Protein AF-A0A2V9V447-F1 (afdb_monomer_lite)

Foldseek 3Di:
DDDDDDDDDDDPDPVVVVVVVVVVVVVVVPPPPQFDKDKDKDKDFAPDADQAKKKKKWFAWPPRDTAFIDMDGQDPRMDIDITIHFLFDDDPDPPDDGGSHTDGQKMWIWIDDPPDIDIDIDGDPPDD

Sequence (128 aa):
MSFLVEVDMRPESAKTLLHVVCLAFVICISAGAQCPVQAVLIKGRVENATVDSKVRVQLLYPKGKRGESGEVTVEDGAFQIPIEFVTEKSSQFTNLPRRCSRRPKTVVITLMQGDQESRVRAILALYV

Radius of gyration: 23.86 Å; chains: 1; bounding box: 51×31×69 Å

pLDDT: mean 71.03, std 16.67, range [27.38, 91.44]

Secondary structure (DSSP, 8-state):
-----------S-HHHHHHHHHHHHHHHHT----PPEEEEEEEEE-TT--TT-EEEEEEEEGGGEEEEEEEEE-BTTEEEEEEEEE-----S-TTS---------EEEEEEEETTEEEEEEEE-----

Structure (mmCIF, N/CA/C/O backbone):
data_AF-A0A2V9V447-F1
#
_entry.id   AF-A0A2V9V447-F1
#
loop_
_atom_site.group_PDB
_atom_site.id
_atom_site.type_symbol
_atom_site.label_atom_id
_atom_site.label_alt_id
_atom_site.label_comp_id
_atom_site.label_asym_id
_atom_site.label_entity_id
_atom_site.label_seq_id
_atom_site.pdbx_PDB_ins_code
_atom_site.Cartn_x
_atom_site.Cartn_y
_atom_site.Cartn_z
_atom_site.occupancy
_atom_site.B_iso_or_equiv
_atom_site.auth_seq_id
_atom_site.auth_comp_id
_atom_site.auth_asym_id
_atom_site.auth_atom_id
_atom_site.pdbx_PDB_model_num
ATOM 1 N N . MET A 1 1 ? 4.369 13.074 -23.058 1.00 31.36 1 MET A N 1
ATOM 2 C CA . MET A 1 1 ? 4.708 14.139 -24.023 1.00 31.36 1 MET A CA 1
ATOM 3 C C . MET A 1 1 ? 5.874 13.638 -24.850 1.00 31.36 1 MET A C 1
ATOM 5 O O . MET A 1 1 ? 6.964 13.507 -24.313 1.00 31.36 1 MET A O 1
ATOM 9 N N . SER A 1 2 ? 5.621 13.250 -26.097 1.00 27.38 2 SER A N 1
ATOM 10 C CA . SER A 1 2 ? 6.657 12.773 -27.016 1.00 27.38 2 SER A CA 1
ATOM 11 C C . SER A 1 2 ? 7.090 13.955 -27.874 1.00 27.38 2 SER A C 1
ATOM 13 O O . SER A 1 2 ? 6.257 14.525 -28.574 1.00 27.38 2 SER A O 1
ATOM 15 N N . PHE A 1 3 ? 8.357 14.351 -27.791 1.00 28.59 3 PHE A N 1
ATOM 16 C CA . PHE A 1 3 ? 8.921 15.360 -28.682 1.00 28.59 3 PHE A CA 1
ATOM 17 C C . PHE A 1 3 ? 9.417 14.653 -29.944 1.00 28.59 3 PHE A C 1
ATOM 19 O O . PHE A 1 3 ? 10.312 13.812 -29.876 1.00 28.59 3 PHE A O 1
ATOM 26 N N . LEU A 1 4 ? 8.803 14.964 -31.085 1.00 36.88 4 LEU A N 1
ATOM 27 C CA . LEU A 1 4 ? 9.329 14.618 -32.402 1.00 36.88 4 LEU A CA 1
ATOM 28 C C . LEU A 1 4 ? 10.407 15.655 -32.724 1.00 36.88 4 LEU A C 1
ATOM 30 O O . LEU A 1 4 ? 10.096 16.814 -32.982 1.00 36.88 4 LEU A O 1
ATOM 34 N N . VAL A 1 5 ? 11.673 15.256 -32.617 1.00 40.47 5 VAL A N 1
ATOM 35 C CA . VAL A 1 5 ? 12.797 16.082 -33.060 1.00 40.47 5 VAL A CA 1
ATOM 36 C C . VAL A 1 5 ? 13.081 15.691 -34.505 1.00 40.47 5 VAL A C 1
ATOM 38 O O . VAL A 1 5 ? 13.673 14.646 -34.766 1.00 40.47 5 VAL A O 1
ATOM 41 N N . GLU A 1 6 ? 12.603 16.501 -35.443 1.00 39.97 6 GLU A N 1
ATOM 42 C CA . GLU A 1 6 ? 12.971 16.382 -36.851 1.00 39.97 6 GLU A CA 1
ATOM 43 C C . GLU A 1 6 ? 14.355 17.019 -37.017 1.00 39.97 6 GLU A C 1
ATOM 45 O O . GLU A 1 6 ? 14.520 18.227 -36.847 1.00 39.97 6 GLU A O 1
ATOM 50 N N . VAL A 1 7 ? 15.378 16.190 -37.236 1.00 48.59 7 VAL A N 1
ATOM 51 C CA . VAL A 1 7 ? 16.756 16.658 -37.414 1.00 48.59 7 VAL A CA 1
ATOM 52 C C . VAL A 1 7 ? 17.103 16.569 -38.896 1.00 48.59 7 VAL A C 1
ATOM 54 O O . VAL A 1 7 ? 17.488 15.507 -39.380 1.00 48.59 7 VAL A O 1
ATOM 57 N N . ASP A 1 8 ? 16.959 17.680 -39.618 1.00 47.78 8 ASP A N 1
ATOM 58 C CA . ASP A 1 8 ? 17.463 17.799 -40.987 1.00 47.78 8 ASP A CA 1
ATOM 59 C C . ASP A 1 8 ? 18.981 18.033 -40.938 1.00 47.78 8 ASP A C 1
ATOM 61 O O . ASP A 1 8 ? 19.459 19.027 -40.387 1.00 47.78 8 ASP A O 1
ATOM 65 N N . MET A 1 9 ? 19.762 17.076 -41.446 1.00 49.22 9 MET A N 1
ATOM 66 C CA . MET A 1 9 ? 21.223 17.165 -41.485 1.00 49.22 9 MET A CA 1
ATOM 67 C C . MET A 1 9 ? 21.727 17.063 -42.916 1.00 49.22 9 MET A C 1
ATOM 69 O O . MET A 1 9 ? 21.682 15.997 -43.529 1.00 49.22 9 MET A O 1
ATOM 73 N N . ARG A 1 10 ? 22.317 18.154 -43.407 1.00 51.66 10 ARG A N 1
ATOM 74 C CA . ARG A 1 10 ? 23.112 18.188 -44.636 1.00 51.66 10 ARG A CA 1
ATOM 75 C C . ARG A 1 10 ? 24.605 18.089 -44.272 1.00 51.66 10 ARG A C 1
ATOM 77 O O . ARG A 1 10 ? 25.157 19.061 -43.760 1.00 51.66 10 ARG A O 1
ATOM 84 N N . PRO A 1 11 ? 25.277 16.938 -44.468 1.00 50.38 11 PRO A N 1
ATOM 85 C CA . PRO A 1 11 ? 26.668 16.769 -44.061 1.00 50.38 11 PRO A CA 1
ATOM 86 C C . PRO A 1 11 ? 27.633 17.257 -45.153 1.00 50.38 11 PRO A C 1
ATOM 88 O O . PRO A 1 11 ? 27.658 16.711 -46.251 1.00 50.38 11 PRO A O 1
ATOM 91 N N . GLU A 1 12 ? 28.481 18.241 -44.844 1.00 56.19 12 GLU A N 1
ATOM 92 C CA . GLU A 1 12 ? 29.553 18.703 -45.750 1.00 56.19 12 GLU A CA 1
ATOM 93 C C . GLU A 1 12 ? 30.848 17.873 -45.651 1.00 56.19 12 GLU A C 1
ATOM 95 O O . GLU A 1 12 ? 31.764 18.057 -46.449 1.00 56.19 12 GLU A O 1
ATOM 100 N N . SER A 1 13 ? 30.984 16.946 -44.691 1.00 55.56 13 SER A N 1
ATOM 101 C CA . SER A 1 13 ? 32.204 16.133 -44.530 1.00 55.56 13 SER A CA 1
ATOM 102 C C . SER A 1 13 ? 31.989 14.859 -43.704 1.00 55.56 13 SER A C 1
ATOM 104 O O . SER A 1 13 ? 31.327 14.876 -42.666 1.00 55.56 13 SER A O 1
ATOM 106 N N . ALA A 1 14 ? 32.640 13.758 -44.104 1.00 58.69 14 ALA A N 1
ATOM 107 C CA . ALA A 1 14 ? 32.538 12.443 -43.450 1.00 58.69 14 ALA A CA 1
ATOM 108 C C . ALA A 1 14 ? 32.957 12.436 -41.962 1.00 58.69 14 ALA A C 1
ATOM 110 O O . ALA A 1 14 ? 32.435 11.657 -41.167 1.00 58.69 14 ALA A O 1
ATOM 111 N N . LYS A 1 15 ? 33.871 13.334 -41.562 1.00 57.94 15 LYS A N 1
ATOM 112 C CA . LYS A 1 15 ? 34.335 13.480 -40.168 1.00 57.94 15 LYS A CA 1
ATOM 113 C C . LYS A 1 15 ? 33.247 14.059 -39.256 1.00 57.94 15 LYS A C 1
ATOM 115 O O . LYS A 1 15 ? 33.089 13.611 -38.124 1.00 57.94 15 LYS A O 1
ATOM 120 N N . THR A 1 16 ? 32.474 15.013 -39.770 1.00 56.16 16 THR A N 1
ATOM 121 C CA . THR A 1 16 ? 31.350 15.647 -39.069 1.00 56.16 16 THR A CA 1
ATOM 122 C C . THR A 1 16 ? 30.197 14.660 -38.905 1.00 56.16 16 THR A C 1
ATOM 124 O O . THR A 1 16 ? 29.591 14.587 -37.842 1.00 56.16 16 THR A O 1
ATOM 127 N N . LEU A 1 17 ? 29.967 13.822 -39.921 1.00 59.91 17 LEU A N 1
ATOM 128 C CA . LEU A 1 17 ? 28.953 12.770 -39.893 1.00 59.91 17 LEU A CA 1
ATOM 129 C C . LEU A 1 17 ? 29.242 11.716 -38.810 1.00 59.91 17 LEU A C 1
ATOM 131 O O . LEU A 1 17 ? 28.350 11.370 -38.041 1.00 59.91 17 LEU A O 1
ATOM 135 N N . LEU A 1 18 ? 30.497 11.268 -38.680 1.00 62.06 18 LEU A N 1
ATOM 136 C CA . LEU A 1 18 ? 30.892 10.299 -37.649 1.00 62.06 18 LEU A CA 1
ATOM 137 C C . LEU A 1 18 ? 30.680 10.840 -36.225 1.00 62.06 18 LEU A C 1
ATOM 139 O O . LEU A 1 18 ? 30.201 10.120 -35.350 1.00 62.06 18 LEU A O 1
ATOM 143 N N . HIS A 1 19 ? 31.005 12.114 -35.996 1.00 61.66 19 HIS A N 1
ATOM 144 C CA . HIS A 1 19 ? 30.857 12.752 -34.688 1.00 61.66 19 HIS A CA 1
ATOM 145 C C . HIS A 1 19 ? 29.388 12.885 -34.272 1.00 61.66 19 HIS A C 1
ATOM 147 O O . HIS A 1 19 ? 29.047 12.644 -33.113 1.00 61.66 19 HIS A O 1
ATOM 153 N N . VAL A 1 20 ? 28.515 13.223 -35.224 1.00 65.50 20 VAL A N 1
ATOM 154 C CA . VAL A 1 20 ? 27.077 13.357 -34.972 1.00 65.50 20 VAL A CA 1
ATOM 155 C C . VAL A 1 20 ? 26.421 11.997 -34.747 1.00 65.50 20 VAL A C 1
ATOM 157 O O . VAL A 1 20 ? 25.615 11.862 -33.830 1.00 65.50 20 VAL A O 1
ATOM 160 N N . VAL A 1 21 ? 26.822 10.968 -35.500 1.00 65.50 21 VAL A N 1
ATOM 161 C CA . VAL A 1 21 ? 26.361 9.591 -35.269 1.00 65.50 21 VAL A CA 1
ATOM 162 C C . VAL A 1 21 ? 26.779 9.108 -33.880 1.00 65.50 21 VAL A C 1
ATOM 164 O O . VAL A 1 21 ? 25.948 8.561 -33.160 1.00 65.50 21 VAL A O 1
ATOM 167 N N . CYS A 1 22 ? 28.019 9.371 -33.454 1.00 62.31 22 CYS A N 1
ATOM 168 C CA . CYS A 1 22 ? 28.478 9.035 -32.103 1.00 62.31 22 CYS A CA 1
ATOM 169 C C . CYS A 1 22 ? 27.676 9.763 -31.014 1.00 62.31 22 CYS A C 1
ATOM 171 O O . CYS A 1 22 ? 27.254 9.132 -30.046 1.00 62.31 22 CYS A O 1
ATOM 173 N N . LEU A 1 23 ? 27.423 11.068 -31.171 1.00 60.16 23 LEU A N 1
ATOM 174 C CA . LEU A 1 23 ? 26.625 11.837 -30.210 1.00 60.16 23 LEU A CA 1
ATOM 175 C C . LEU A 1 23 ? 25.175 11.340 -30.136 1.00 60.16 23 LEU A C 1
ATOM 177 O O . LEU A 1 23 ? 24.647 11.166 -29.040 1.00 60.16 23 LEU A O 1
ATOM 181 N N . ALA A 1 24 ? 24.553 11.052 -31.281 1.00 61.66 24 ALA A N 1
ATOM 182 C CA . ALA A 1 24 ? 23.209 10.486 -31.340 1.00 61.66 24 ALA A CA 1
ATOM 183 C C . ALA A 1 24 ? 23.146 9.111 -30.653 1.00 61.66 24 ALA A C 1
ATOM 185 O O . ALA A 1 24 ? 22.223 8.841 -29.886 1.00 61.66 24 ALA A O 1
ATOM 186 N N . PHE A 1 25 ? 24.165 8.268 -30.848 1.00 58.19 25 PHE A N 1
ATOM 187 C CA . PHE A 1 25 ? 24.239 6.951 -30.218 1.00 58.19 25 PHE A CA 1
ATOM 188 C C . PHE A 1 25 ? 24.358 7.048 -28.689 1.00 58.19 25 PHE A C 1
ATOM 190 O O . PHE A 1 25 ? 23.670 6.328 -27.969 1.00 58.19 25 PHE A O 1
ATOM 197 N N . VAL A 1 26 ? 25.167 7.983 -28.178 1.00 60.47 26 VAL A N 1
ATOM 198 C CA . VAL A 1 26 ? 25.317 8.225 -26.731 1.00 60.47 26 VAL A CA 1
ATOM 199 C C . VAL A 1 26 ? 24.013 8.735 -26.103 1.00 60.47 26 VAL A C 1
ATOM 201 O O . VAL A 1 26 ? 23.666 8.323 -24.995 1.00 60.47 26 VAL A O 1
ATOM 204 N N . ILE A 1 27 ? 23.254 9.576 -26.814 1.00 56.50 27 ILE A N 1
ATOM 205 C CA . ILE A 1 27 ? 21.964 10.101 -26.339 1.00 56.50 27 ILE A CA 1
ATOM 206 C C . ILE A 1 27 ? 20.873 9.014 -26.354 1.00 56.50 27 ILE A C 1
ATOM 208 O O . ILE A 1 27 ? 20.062 8.954 -25.435 1.00 56.50 27 ILE A O 1
ATOM 212 N N . CYS A 1 28 ? 20.864 8.100 -27.328 1.00 54.22 28 CYS A N 1
ATOM 213 C CA . CYS A 1 28 ? 19.884 7.008 -27.362 1.00 54.22 28 CYS A CA 1
ATOM 214 C C . CYS A 1 28 ? 20.085 5.966 -26.246 1.00 54.22 28 CYS A C 1
ATOM 216 O O . CYS A 1 28 ? 19.113 5.370 -25.784 1.00 54.22 28 CYS A O 1
ATOM 218 N N . ILE A 1 29 ? 21.319 5.751 -25.777 1.00 53.44 29 ILE A N 1
ATOM 219 C CA . ILE A 1 29 ? 21.624 4.756 -24.729 1.00 53.44 29 ILE A CA 1
ATOM 220 C C . ILE A 1 29 ? 21.195 5.240 -23.328 1.00 53.44 29 ILE A C 1
ATOM 222 O O . ILE A 1 29 ? 20.970 4.424 -22.431 1.00 53.44 29 ILE A O 1
ATOM 226 N N . SER A 1 30 ? 21.035 6.552 -23.125 1.00 49.62 30 SER A N 1
ATOM 227 C CA . SER A 1 30 ? 20.635 7.134 -21.835 1.00 49.62 30 SER A CA 1
ATOM 228 C C . SER A 1 30 ? 19.121 7.168 -21.599 1.00 49.62 30 SER A C 1
ATOM 230 O O . SER A 1 30 ? 18.688 7.567 -20.515 1.00 49.62 30 SER A O 1
ATOM 232 N N . ALA A 1 31 ? 18.313 6.651 -22.534 1.00 52.06 31 ALA A N 1
ATOM 233 C CA . ALA A 1 31 ? 16.919 6.282 -22.289 1.00 52.06 31 ALA A CA 1
ATOM 234 C C . ALA A 1 31 ? 16.862 5.041 -21.375 1.00 52.06 31 ALA A C 1
ATOM 236 O O . ALA A 1 31 ? 16.488 3.937 -21.774 1.00 52.06 31 ALA A O 1
ATOM 237 N N . GLY A 1 32 ? 17.314 5.208 -20.130 1.00 52.47 32 GLY A N 1
ATOM 238 C CA . GLY A 1 32 ? 17.236 4.190 -19.098 1.00 52.47 32 GLY A CA 1
ATOM 239 C C . GLY A 1 32 ? 15.794 3.716 -18.972 1.00 52.47 32 GLY A C 1
ATOM 240 O O . GLY A 1 32 ? 14.876 4.529 -18.935 1.00 52.47 32 GLY A O 1
ATOM 241 N N . ALA A 1 33 ? 15.597 2.399 -18.928 1.00 55.59 33 ALA A N 1
ATOM 242 C CA . ALA A 1 33 ? 14.299 1.787 -18.681 1.00 55.59 33 ALA A CA 1
ATOM 243 C C . ALA A 1 33 ? 13.728 2.313 -17.351 1.00 55.59 33 ALA A C 1
ATOM 245 O O . ALA A 1 33 ? 14.072 1.805 -16.284 1.00 55.59 33 ALA A O 1
ATOM 246 N N . GLN A 1 34 ? 12.906 3.361 -17.416 1.00 59.41 34 GLN A N 1
ATOM 247 C CA . GLN A 1 34 ? 12.183 3.892 -16.270 1.00 59.41 34 GLN A CA 1
ATOM 248 C C . GLN A 1 34 ? 11.089 2.882 -15.937 1.00 59.41 34 GLN A C 1
ATOM 250 O O . GLN A 1 34 ? 10.155 2.666 -16.709 1.00 59.41 34 GLN A O 1
ATOM 255 N N . CYS A 1 35 ? 11.263 2.177 -14.824 1.00 68.88 35 CYS A N 1
ATOM 256 C CA . CYS A 1 35 ? 10.287 1.203 -14.369 1.00 68.88 35 CYS A CA 1
ATOM 257 C C . CYS A 1 35 ? 8.977 1.920 -14.002 1.00 68.88 35 CYS A C 1
ATOM 259 O O . CYS A 1 35 ? 9.028 2.946 -13.321 1.00 68.88 35 CYS A O 1
ATOM 261 N N . PRO A 1 36 ? 7.805 1.397 -14.409 1.00 68.38 36 PRO A N 1
ATOM 262 C CA . PRO A 1 36 ? 6.540 2.040 -14.091 1.00 68.38 36 PRO A CA 1
ATOM 263 C C . PRO A 1 36 ? 6.321 2.055 -12.574 1.00 68.38 36 PRO A C 1
ATOM 265 O O . PRO A 1 36 ? 6.588 1.063 -11.881 1.00 68.38 36 PRO A O 1
ATOM 268 N N . VAL A 1 37 ? 5.818 3.178 -12.069 1.00 73.56 37 VAL A N 1
ATOM 269 C CA . VAL A 1 37 ? 5.291 3.283 -10.705 1.00 73.56 37 VAL A CA 1
ATOM 270 C C . VAL A 1 37 ? 3.914 2.626 -10.694 1.00 73.56 37 VAL A C 1
ATOM 272 O O . VAL A 1 37 ? 3.094 2.879 -11.575 1.00 73.56 37 VAL A O 1
ATOM 275 N N . GLN A 1 38 ? 3.675 1.738 -9.733 1.00 78.94 38 GLN A N 1
ATOM 276 C CA . GLN A 1 38 ? 2.377 1.096 -9.531 1.00 78.94 38 GLN A CA 1
ATOM 277 C C . GLN A 1 38 ? 1.812 1.508 -8.177 1.00 78.94 38 GLN A C 1
ATOM 279 O O . GLN A 1 38 ? 2.567 1.768 -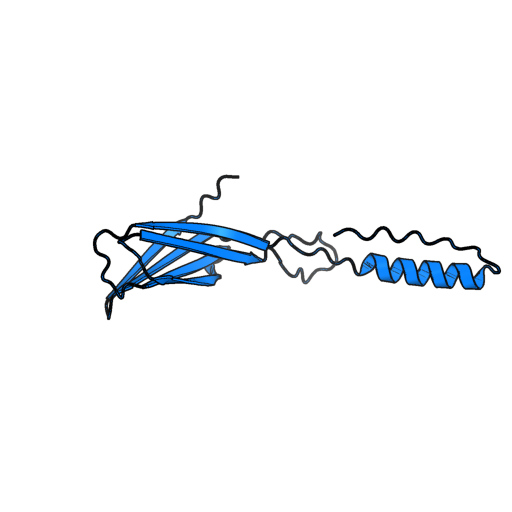7.247 1.00 78.94 38 GLN A O 1
ATOM 284 N N . ALA A 1 39 ? 0.488 1.537 -8.054 1.00 82.88 39 ALA A N 1
ATOM 285 C CA . ALA A 1 39 ? -0.189 1.829 -6.799 1.00 82.88 39 ALA A CA 1
ATOM 286 C C . ALA A 1 39 ? -1.038 0.632 -6.364 1.00 82.88 39 ALA A C 1
ATOM 288 O O . ALA A 1 39 ? -1.736 0.029 -7.180 1.00 82.88 39 ALA A O 1
ATOM 289 N N . VAL A 1 40 ? -0.994 0.294 -5.076 1.00 84.25 40 VAL A N 1
ATOM 290 C CA . VAL A 1 40 ? -1.955 -0.626 -4.458 1.00 84.25 40 VAL A CA 1
ATOM 291 C C . VAL A 1 40 ? -2.969 0.196 -3.684 1.00 84.25 40 VAL A C 1
ATOM 293 O O . VAL A 1 40 ? -2.602 0.917 -2.759 1.00 84.25 40 VAL A O 1
ATOM 296 N N . LEU A 1 41 ? -4.245 0.055 -4.032 1.00 86.81 41 LEU A N 1
ATOM 297 C CA . LEU A 1 41 ? -5.329 0.671 -3.284 1.00 86.81 41 LEU A CA 1
ATOM 298 C C . LEU A 1 41 ? -5.782 -0.255 -2.160 1.00 86.81 41 LEU A C 1
ATOM 300 O O . LEU A 1 41 ? -6.277 -1.352 -2.415 1.00 86.81 41 LEU A O 1
ATOM 304 N N . ILE A 1 42 ? -5.618 0.191 -0.919 1.00 86.88 42 ILE A N 1
ATOM 305 C CA . ILE A 1 42 ? -5.943 -0.598 0.266 1.00 86.88 42 ILE A CA 1
ATOM 306 C C . ILE A 1 42 ? -7.162 0.039 0.911 1.00 86.88 42 ILE A C 1
ATOM 308 O O . ILE A 1 42 ? -7.1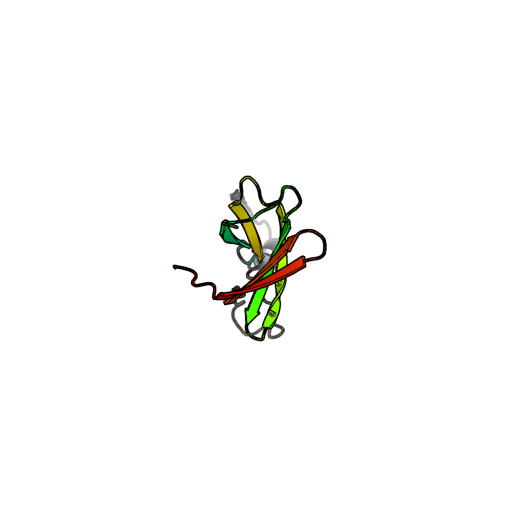36 1.216 1.268 1.00 86.88 42 ILE A O 1
ATOM 312 N N . LYS A 1 43 ? -8.237 -0.742 1.007 1.00 88.06 43 LYS A N 1
ATOM 313 C CA . LYS A 1 43 ? -9.514 -0.333 1.588 1.00 88.06 43 LYS A CA 1
ATOM 314 C C . LYS A 1 43 ? -9.853 -1.255 2.744 1.00 88.06 43 LYS A C 1
ATOM 316 O O . LYS A 1 43 ? -9.652 -2.465 2.642 1.00 88.06 43 LYS A O 1
ATOM 321 N N . GLY A 1 44 ? -10.395 -0.693 3.810 1.00 86.31 44 GLY A N 1
ATOM 322 C CA . GLY A 1 44 ? -10.870 -1.466 4.945 1.00 86.31 44 GLY A CA 1
ATOM 323 C C . GLY A 1 44 ? -11.902 -0.700 5.751 1.00 86.31 44 GLY A C 1
ATOM 324 O O . GLY A 1 44 ? -12.043 0.517 5.624 1.00 86.31 44 GLY A O 1
ATOM 325 N N . ARG A 1 45 ? -12.632 -1.444 6.578 1.00 87.50 45 ARG A N 1
ATOM 326 C CA . ARG A 1 45 ? -13.586 -0.910 7.543 1.00 87.50 45 ARG A CA 1
ATOM 327 C C . ARG A 1 45 ? -13.177 -1.358 8.938 1.00 87.50 45 ARG A C 1
ATOM 329 O O . ARG A 1 45 ? -12.722 -2.485 9.114 1.00 87.50 45 ARG A O 1
ATOM 336 N N . VAL A 1 46 ? -13.336 -0.471 9.905 1.00 85.12 46 VAL A N 1
ATOM 337 C CA . VAL A 1 46 ? -13.055 -0.692 11.317 1.00 85.12 46 VAL A CA 1
ATOM 338 C C . VAL A 1 46 ? -14.366 -0.458 12.062 1.00 85.12 46 VAL A C 1
ATOM 340 O O . VAL A 1 46 ? -14.863 0.662 12.107 1.00 85.12 46 VAL A O 1
ATOM 343 N N . GLU A 1 47 ? -14.949 -1.524 12.614 1.00 79.50 47 GLU A N 1
ATOM 344 C CA . GLU A 1 47 ? -16.274 -1.476 13.256 1.00 79.50 47 GLU A CA 1
ATOM 345 C C . GLU A 1 47 ? -16.314 -0.614 14.527 1.00 79.50 47 GLU A C 1
ATOM 347 O O . GLU A 1 47 ? -17.389 -0.180 14.924 1.00 79.50 47 GLU A O 1
ATOM 352 N N . ASN A 1 48 ? -15.162 -0.328 15.144 1.00 76.06 48 ASN A N 1
ATOM 353 C CA . ASN A 1 48 ? -15.073 0.440 16.388 1.00 76.06 48 ASN A CA 1
ATOM 354 C C . ASN A 1 48 ? -13.969 1.514 16.337 1.00 76.06 48 ASN A C 1
ATOM 356 O O . ASN A 1 48 ? -13.111 1.604 17.219 1.00 76.06 48 ASN A O 1
ATOM 360 N N . ALA A 1 49 ? -13.934 2.287 15.250 1.00 74.25 49 ALA A N 1
ATOM 361 C CA . ALA A 1 49 ? -12.971 3.372 15.096 1.00 74.25 49 ALA A CA 1
ATOM 362 C C . ALA A 1 49 ? -13.336 4.566 15.988 1.00 74.25 49 ALA A C 1
ATOM 364 O O . ALA A 1 49 ? -14.455 5.070 15.945 1.00 74.25 49 ALA A O 1
ATOM 365 N N . THR A 1 50 ? -12.373 5.047 16.769 1.00 77.38 50 THR A N 1
ATOM 366 C CA . THR A 1 50 ? -12.456 6.363 17.420 1.00 77.38 50 THR A CA 1
ATOM 367 C C . THR A 1 50 ? -11.908 7.448 16.495 1.00 77.38 50 THR A C 1
ATOM 369 O O . THR A 1 50 ? -11.146 7.149 15.578 1.00 77.38 50 THR A O 1
ATOM 372 N N . VAL A 1 51 ? -12.247 8.709 16.774 1.00 73.06 51 VAL A N 1
ATOM 373 C CA . VAL A 1 51 ? -11.860 9.892 15.974 1.00 73.06 51 VAL A CA 1
ATOM 374 C C . VAL A 1 51 ? -10.339 10.013 15.768 1.00 73.06 5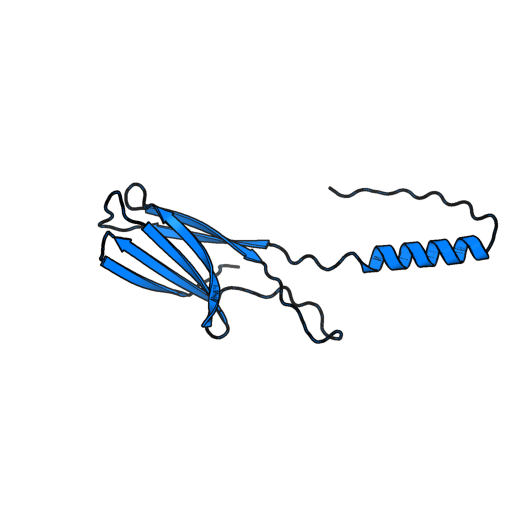1 VAL A C 1
ATOM 376 O O . VAL A 1 51 ? -9.897 10.473 14.722 1.00 73.06 51 VAL A O 1
ATOM 379 N N . ASP A 1 52 ? -9.532 9.507 16.706 1.00 78.50 52 ASP A N 1
ATOM 380 C CA . ASP A 1 52 ? -8.062 9.535 16.635 1.00 78.50 52 ASP A CA 1
ATOM 381 C C . ASP A 1 52 ? -7.437 8.226 16.122 1.00 78.50 52 ASP A C 1
ATOM 383 O O . ASP A 1 52 ? -6.231 8.002 16.260 1.00 78.50 52 ASP A O 1
ATOM 387 N N . SER A 1 53 ? -8.244 7.321 15.564 1.00 84.75 53 SER A N 1
ATOM 388 C CA . SER A 1 53 ? -7.748 6.046 15.046 1.00 84.75 53 SER A CA 1
ATOM 389 C C . SER A 1 53 ? -6.931 6.266 13.778 1.00 84.75 53 SER A C 1
ATOM 391 O O . SER A 1 53 ? -7.421 6.804 12.782 1.00 84.75 53 SER A O 1
ATOM 393 N N . LYS A 1 54 ? -5.684 5.797 13.791 1.00 89.19 54 LYS A N 1
ATOM 394 C CA . LYS A 1 54 ? -4.783 5.849 12.637 1.00 89.19 54 LYS A CA 1
ATOM 395 C C . LYS A 1 54 ? -4.509 4.452 12.129 1.00 89.19 54 LYS A C 1
ATOM 397 O O . LYS A 1 54 ? -4.256 3.530 12.897 1.00 89.19 54 LYS A O 1
ATOM 402 N N . VAL A 1 55 ? -4.532 4.290 10.820 1.00 89.75 55 VAL A N 1
ATOM 403 C CA . VAL A 1 55 ? -4.174 3.045 10.157 1.00 89.75 55 VAL A CA 1
ATOM 404 C C . VAL A 1 55 ? -2.859 3.252 9.438 1.00 89.75 55 VAL A C 1
ATOM 406 O O . VAL A 1 55 ? -2.756 4.009 8.475 1.00 89.75 55 VAL A O 1
ATOM 409 N N . ARG A 1 56 ? -1.843 2.531 9.897 1.00 90.56 56 ARG A N 1
ATOM 410 C CA . ARG A 1 56 ? -0.548 2.447 9.244 1.00 90.56 56 ARG A CA 1
ATOM 411 C C . ARG A 1 56 ? -0.501 1.200 8.386 1.00 90.56 56 ARG A C 1
ATOM 413 O O . ARG A 1 56 ? -0.725 0.086 8.851 1.00 90.56 56 ARG A O 1
ATOM 420 N N . VAL A 1 57 ? -0.161 1.382 7.125 1.00 91.00 57 VAL A N 1
ATOM 421 C CA . VAL A 1 57 ? -0.078 0.311 6.147 1.00 91.00 57 VAL A CA 1
ATOM 422 C C . VAL A 1 57 ? 1.355 0.170 5.673 1.00 91.00 57 VAL A C 1
ATOM 424 O O . VAL A 1 57 ? 2.017 1.148 5.341 1.00 91.00 57 VAL A O 1
ATOM 427 N N . GLN A 1 58 ? 1.847 -1.062 5.644 1.00 90.31 58 GLN A N 1
ATOM 428 C CA . GLN A 1 58 ? 3.217 -1.385 5.285 1.00 90.31 58 GLN A CA 1
ATOM 429 C C . GLN A 1 58 ? 3.232 -2.501 4.243 1.00 90.31 58 GLN A C 1
ATOM 431 O O . GLN A 1 58 ? 2.791 -3.624 4.499 1.00 90.31 58 GLN A O 1
ATOM 436 N N . LEU A 1 59 ? 3.807 -2.212 3.077 1.00 88.12 59 LEU A N 1
ATOM 437 C CA . LEU A 1 59 ? 4.036 -3.214 2.044 1.00 88.12 59 LEU A CA 1
ATOM 438 C C . LEU A 1 59 ? 5.206 -4.124 2.426 1.00 88.12 59 LEU A C 1
ATOM 440 O O . LEU A 1 59 ? 6.249 -3.673 2.911 1.00 88.12 59 LEU A O 1
ATOM 444 N N . LEU A 1 60 ? 5.036 -5.420 2.175 1.00 88.06 60 LEU A N 1
ATOM 445 C CA . LEU A 1 60 ? 6.057 -6.447 2.324 1.00 88.06 60 LEU A CA 1
ATOM 446 C C . LEU A 1 60 ? 6.324 -7.130 0.982 1.00 88.06 60 LEU A C 1
ATOM 448 O O . LEU A 1 60 ? 5.445 -7.701 0.325 1.00 88.06 60 LEU A O 1
ATOM 452 N N . TYR A 1 61 ? 7.595 -7.117 0.610 1.00 83.81 61 TYR A N 1
ATOM 453 C CA . TYR A 1 61 ? 8.116 -7.764 -0.582 1.00 83.81 61 TYR A CA 1
ATOM 454 C C . TYR A 1 61 ? 8.523 -9.215 -0.308 1.00 83.81 61 TYR A C 1
ATOM 456 O O . TYR A 1 61 ? 8.690 -9.615 0.851 1.00 83.81 61 TYR A O 1
ATOM 464 N N . PRO A 1 62 ? 8.731 -10.024 -1.367 1.00 79.31 62 PRO A N 1
ATOM 465 C CA . PRO A 1 62 ? 9.289 -11.362 -1.227 1.00 79.31 62 PRO A CA 1
ATOM 466 C C . PRO A 1 62 ? 10.527 -11.371 -0.323 1.00 79.31 62 PRO A C 1
ATOM 468 O O . PRO A 1 62 ? 11.354 -10.460 -0.387 1.00 79.31 62 PRO A O 1
ATOM 471 N N . LYS A 1 63 ? 10.664 -12.429 0.486 1.00 79.12 63 LYS A N 1
ATOM 472 C CA . LYS A 1 63 ? 11.686 -12.558 1.544 1.00 79.12 63 LYS A CA 1
ATOM 473 C C . LYS A 1 63 ? 11.471 -11.634 2.754 1.00 79.12 63 LYS A C 1
ATOM 475 O O . LYS A 1 63 ? 12.421 -11.355 3.475 1.00 79.12 63 LYS A O 1
ATOM 480 N N . GLY A 1 64 ? 10.245 -11.149 2.970 1.00 73.62 64 GLY A N 1
ATOM 481 C CA . GLY A 1 64 ? 9.889 -10.351 4.150 1.00 73.62 64 GLY A CA 1
ATOM 482 C C . GLY A 1 64 ? 10.530 -8.962 4.179 1.00 73.62 64 GLY A C 1
ATOM 483 O O . GLY A 1 64 ? 10.624 -8.350 5.240 1.00 73.62 64 GLY A O 1
ATOM 484 N N . LYS A 1 65 ? 10.992 -8.458 3.028 1.00 81.75 65 LYS A N 1
ATOM 485 C CA . LYS A 1 65 ? 11.614 -7.136 2.950 1.00 81.75 65 LYS A CA 1
ATOM 486 C C . LYS A 1 65 ? 10.551 -6.058 3.131 1.00 81.75 65 LYS A C 1
ATOM 488 O O . LYS A 1 65 ? 9.587 -6.013 2.364 1.00 81.75 65 LYS A O 1
ATOM 493 N N . ARG A 1 66 ? 10.750 -5.195 4.129 1.00 84.25 66 ARG A N 1
ATOM 494 C CA . ARG A 1 66 ? 9.900 -4.022 4.356 1.00 84.25 66 ARG A CA 1
ATOM 495 C C . ARG A 1 66 ? 10.025 -3.063 3.181 1.00 84.25 66 ARG A C 1
ATOM 497 O O . ARG A 1 66 ? 11.114 -2.855 2.651 1.00 84.25 66 ARG A O 1
ATOM 504 N N . GLY A 1 67 ? 8.872 -2.598 2.735 1.00 84.81 67 GLY A N 1
ATOM 505 C CA . GLY A 1 67 ? 8.701 -1.759 1.572 1.00 84.81 67 GLY A CA 1
ATOM 506 C C . GLY A 1 67 ? 8.263 -0.351 1.920 1.00 84.81 67 GLY A C 1
ATOM 507 O O . GLY A 1 67 ? 8.585 0.189 2.974 1.00 84.81 67 GLY A O 1
ATOM 508 N N . GLU A 1 68 ? 7.478 0.199 1.014 1.00 87.56 68 GLU A N 1
ATOM 509 C CA . GLU A 1 68 ? 6.798 1.469 1.158 1.00 87.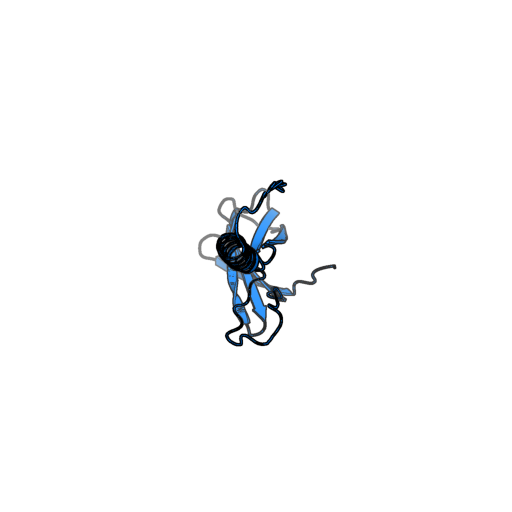56 68 GLU A CA 1
ATOM 510 C C . GLU A 1 68 ? 5.703 1.345 2.223 1.00 87.56 68 GLU A C 1
ATOM 512 O O . GLU A 1 68 ? 5.122 0.271 2.443 1.00 87.56 68 GLU A O 1
ATOM 517 N N . SER A 1 69 ? 5.456 2.448 2.916 1.00 89.12 69 SER A N 1
ATOM 518 C CA . SER A 1 69 ? 4.447 2.547 3.960 1.00 89.12 69 SER A CA 1
ATOM 519 C C . SER A 1 69 ? 3.670 3.836 3.816 1.00 89.12 69 SER A C 1
ATOM 521 O O . SER A 1 69 ? 4.232 4.840 3.387 1.00 89.12 69 SER A O 1
ATOM 523 N N . GLY A 1 70 ? 2.422 3.816 4.250 1.00 88.88 70 GLY A N 1
ATOM 524 C CA . GLY A 1 70 ? 1.593 5.004 4.362 1.00 88.88 70 GLY A CA 1
ATOM 525 C C . GLY A 1 70 ? 0.771 4.953 5.635 1.00 88.88 70 GLY A C 1
ATOM 526 O O . GLY A 1 70 ? 0.619 3.899 6.253 1.00 88.88 70 GLY A O 1
ATOM 527 N N . GLU A 1 71 ? 0.262 6.104 6.033 1.00 91.44 71 GLU A N 1
ATOM 528 C CA . GLU A 1 71 ? -0.567 6.257 7.216 1.00 91.44 71 GLU A CA 1
ATOM 529 C C . GLU A 1 71 ? -1.778 7.103 6.843 1.00 91.44 71 GLU A C 1
ATOM 531 O O . GLU A 1 71 ? -1.652 8.073 6.097 1.00 91.44 71 GLU A O 1
ATOM 536 N N . VAL A 1 72 ? -2.951 6.695 7.317 1.00 90.19 72 VAL A N 1
ATOM 537 C CA . VAL A 1 72 ? -4.218 7.378 7.062 1.00 90.19 72 VAL A CA 1
ATOM 538 C C . VAL A 1 72 ? -5.055 7.365 8.333 1.00 90.19 72 VAL A C 1
ATOM 540 O O . VAL A 1 72 ? -5.051 6.385 9.078 1.00 90.19 72 VAL A O 1
ATOM 543 N N . THR A 1 73 ? -5.754 8.455 8.607 1.00 89.25 73 THR A N 1
ATOM 544 C CA . THR A 1 73 ? -6.766 8.511 9.664 1.00 89.25 73 THR A CA 1
ATOM 545 C C . THR A 1 73 ? -8.015 7.757 9.222 1.00 89.25 73 THR A C 1
ATOM 547 O O . THR A 1 73 ? -8.350 7.730 8.040 1.00 89.25 73 THR A O 1
ATOM 550 N N . VAL A 1 74 ? -8.692 7.098 10.158 1.00 87.50 74 VAL A N 1
ATOM 551 C CA . VAL A 1 74 ? -9.965 6.436 9.860 1.00 87.50 74 VAL A CA 1
ATOM 552 C C . VAL A 1 74 ? -11.071 7.482 9.913 1.00 87.50 74 VAL A C 1
ATOM 554 O O . VAL A 1 74 ? -11.307 8.071 10.963 1.00 87.50 74 VAL A O 1
ATOM 557 N N . GLU A 1 75 ? -11.759 7.692 8.796 1.00 84.31 75 GLU A N 1
ATOM 558 C CA . GLU A 1 75 ? -12.913 8.590 8.703 1.00 84.31 75 GLU A CA 1
ATOM 559 C C . GLU A 1 75 ? -14.188 7.742 8.640 1.00 84.31 75 GLU A C 1
ATOM 561 O O . GLU A 1 75 ? -14.274 6.792 7.861 1.00 84.31 75 GLU A O 1
ATOM 566 N N . ASP A 1 76 ? -15.161 8.024 9.510 1.00 82.38 76 ASP A N 1
ATOM 567 C CA . ASP A 1 76 ? -16.452 7.316 9.573 1.00 82.38 76 ASP A CA 1
ATOM 568 C C . ASP A 1 76 ? -16.346 5.775 9.645 1.00 82.38 76 ASP A C 1
ATOM 570 O O . ASP A 1 76 ? -17.173 5.024 9.116 1.00 82.38 76 ASP A O 1
ATOM 574 N N . GLY A 1 77 ? -15.295 5.272 10.301 1.00 83.75 77 GLY A N 1
ATOM 575 C CA . GLY A 1 77 ? -15.038 3.835 10.434 1.00 83.75 77 GLY A CA 1
ATOM 576 C C . GLY A 1 77 ? -14.531 3.162 9.156 1.00 83.75 77 GLY A C 1
ATOM 577 O O . GLY A 1 77 ? -14.461 1.935 9.103 1.00 83.75 77 GLY A O 1
ATOM 578 N N . ALA A 1 78 ? -14.160 3.918 8.125 1.00 87.06 78 ALA A N 1
ATOM 579 C CA . ALA A 1 78 ? -13.567 3.406 6.897 1.00 87.06 78 ALA A CA 1
ATOM 580 C C . ALA A 1 78 ? -12.222 4.080 6.604 1.00 87.06 78 ALA A C 1
ATOM 582 O O . ALA A 1 78 ? -11.935 5.193 7.036 1.00 87.06 78 ALA A O 1
ATOM 583 N N . PHE A 1 79 ? -11.365 3.385 5.861 1.00 88.06 79 PHE A N 1
ATOM 584 C CA . PHE A 1 79 ? -10.128 3.970 5.361 1.00 88.06 79 PHE A CA 1
ATOM 585 C C . PHE A 1 79 ? -9.840 3.499 3.942 1.00 88.06 79 PHE A C 1
ATOM 587 O O . PHE A 1 79 ? -10.126 2.360 3.556 1.00 88.06 79 PHE A O 1
ATOM 594 N N . GLN A 1 80 ? -9.234 4.393 3.169 1.00 88.75 80 GLN A N 1
ATOM 595 C CA . GLN A 1 80 ? -8.756 4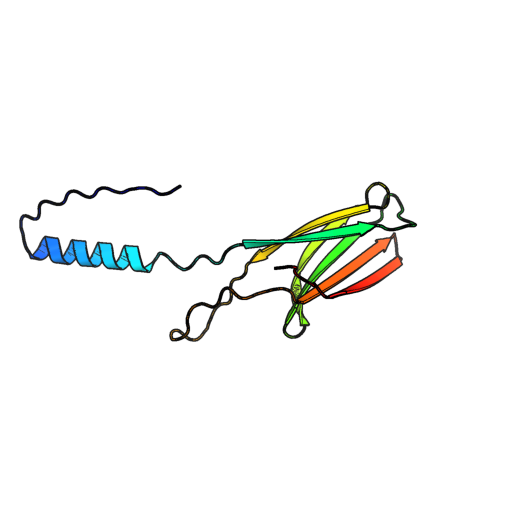.115 1.829 1.00 88.75 80 GLN A CA 1
ATOM 596 C C . GLN A 1 80 ? -7.423 4.829 1.631 1.00 88.75 80 GLN A C 1
ATOM 598 O O . GLN A 1 80 ? -7.357 6.050 1.710 1.00 88.75 80 GLN A O 1
ATOM 603 N N . ILE A 1 81 ? -6.369 4.069 1.343 1.00 87.12 81 ILE A N 1
ATOM 604 C CA . ILE A 1 81 ? -5.043 4.628 1.082 1.00 87.12 81 ILE A CA 1
ATOM 605 C C . ILE A 1 81 ? -4.423 3.986 -0.167 1.00 87.12 81 ILE A C 1
ATOM 607 O O . ILE A 1 81 ? -4.292 2.758 -0.230 1.00 87.12 81 ILE A O 1
ATOM 611 N N . PRO A 1 82 ? -4.059 4.784 -1.187 1.00 87.00 82 PRO A N 1
ATOM 612 C CA . PRO A 1 82 ? -3.204 4.323 -2.268 1.00 87.00 82 PRO A CA 1
ATOM 613 C C . PRO A 1 82 ? -1.743 4.332 -1.800 1.00 87.00 82 PRO A C 1
ATOM 615 O O . PRO A 1 82 ? -1.227 5.364 -1.382 1.00 87.00 82 PRO A O 1
ATOM 618 N N . ILE A 1 83 ? -1.066 3.186 -1.872 1.00 85.88 83 ILE A N 1
ATOM 619 C CA . ILE A 1 83 ? 0.380 3.103 -1.641 1.00 85.88 83 ILE A CA 1
ATOM 620 C C . ILE A 1 83 ? 1.077 2.922 -2.979 1.00 85.88 83 ILE A C 1
ATOM 622 O O . ILE A 1 83 ? 0.961 1.870 -3.615 1.00 85.88 83 ILE A O 1
ATOM 626 N N . GLU A 1 84 ? 1.808 3.949 -3.391 1.00 83.81 84 GLU A N 1
ATOM 627 C CA . GLU A 1 84 ? 2.641 3.919 -4.584 1.00 83.81 84 GLU A CA 1
ATOM 628 C C . GLU A 1 84 ? 3.960 3.205 -4.297 1.00 83.81 84 GLU A C 1
ATOM 630 O O . GLU A 1 84 ? 4.591 3.399 -3.257 1.00 83.81 84 GLU A O 1
ATOM 635 N N . PHE A 1 85 ? 4.380 2.354 -5.226 1.00 80.50 85 PHE A N 1
ATOM 636 C CA . PHE A 1 85 ? 5.632 1.632 -5.142 1.00 80.50 85 PHE A CA 1
ATOM 637 C C . PHE A 1 85 ? 6.328 1.556 -6.498 1.00 80.50 85 PHE A C 1
ATOM 639 O O . PHE A 1 85 ? 5.720 1.365 -7.556 1.00 80.50 85 PHE A O 1
ATOM 646 N N . VAL A 1 86 ? 7.652 1.686 -6.455 1.00 72.06 86 VAL A N 1
ATOM 647 C CA . VAL A 1 86 ? 8.492 1.605 -7.648 1.00 72.06 86 VAL A CA 1
ATOM 648 C C . VAL A 1 86 ? 8.774 0.137 -7.948 1.00 72.06 86 VAL A C 1
ATOM 650 O O . VAL A 1 86 ? 9.245 -0.614 -7.088 1.00 72.06 86 VAL A O 1
ATOM 653 N N . THR A 1 87 ? 8.530 -0.281 -9.190 1.00 69.12 87 THR A N 1
ATOM 654 C CA . THR A 1 87 ? 8.790 -1.663 -9.631 1.00 69.12 87 THR A CA 1
ATOM 655 C C . THR A 1 87 ? 10.279 -1.955 -9.880 1.00 69.12 87 THR A C 1
ATOM 657 O O . THR A 1 87 ? 10.636 -3.079 -10.252 1.00 69.12 87 THR A O 1
ATOM 660 N N . GLU A 1 88 ? 11.158 -0.976 -9.648 1.00 64.44 88 GLU A N 1
ATOM 661 C CA . GLU A 1 88 ? 12.585 -1.032 -9.952 1.00 64.44 88 GLU A CA 1
ATOM 662 C C . GLU A 1 88 ? 13.341 -2.049 -9.087 1.00 64.44 88 GLU A C 1
ATOM 664 O O . GLU A 1 88 ? 13.180 -2.150 -7.867 1.00 64.44 88 GLU A O 1
ATOM 669 N N . LYS A 1 89 ? 14.209 -2.815 -9.750 1.00 56.06 89 LYS A N 1
ATOM 670 C CA . LYS A 1 89 ? 15.258 -3.610 -9.122 1.00 56.06 89 LYS A CA 1
ATOM 671 C C . LYS A 1 89 ? 16.566 -3.267 -9.824 1.00 56.06 89 LYS A C 1
ATOM 673 O O . LYS A 1 89 ? 16.698 -3.527 -11.019 1.00 56.06 89 LYS A O 1
ATOM 678 N N . SER A 1 90 ? 17.546 -2.760 -9.081 1.00 49.09 90 SER A N 1
ATOM 679 C CA . SER A 1 90 ? 18.922 -2.718 -9.563 1.00 49.09 90 SER A CA 1
ATOM 680 C C . SER A 1 90 ? 19.406 -4.159 -9.758 1.00 49.09 90 SER A C 1
ATOM 682 O O . SER A 1 90 ? 19.479 -4.965 -8.825 1.00 49.09 90 SER A O 1
ATOM 684 N N . SER A 1 91 ? 19.663 -4.537 -11.007 1.00 48.19 91 SER A N 1
ATOM 685 C CA . SER A 1 91 ? 20.474 -5.718 -11.283 1.00 48.19 91 SER A CA 1
ATOM 686 C C . SER A 1 91 ? 21.930 -5.291 -11.159 1.00 48.19 91 SER A C 1
ATOM 688 O O . SER A 1 91 ? 22.377 -4.438 -11.916 1.00 48.19 91 SER A O 1
ATOM 690 N N . GLN A 1 92 ? 22.671 -5.883 -10.220 1.00 50.66 92 GLN A N 1
ATOM 691 C CA . GLN A 1 92 ? 24.134 -5.745 -10.147 1.00 50.66 92 GLN A CA 1
ATOM 692 C C . GLN A 1 92 ? 24.843 -6.467 -11.308 1.00 50.66 92 GLN A C 1
ATOM 694 O O . GLN A 1 92 ? 26.046 -6.321 -11.487 1.00 50.66 92 GLN A O 1
ATOM 699 N N . PHE A 1 93 ? 24.098 -7.238 -12.108 1.00 51.75 93 PHE A N 1
ATOM 700 C CA . PHE A 1 93 ? 24.602 -7.952 -13.273 1.00 51.75 93 PHE A CA 1
ATOM 701 C C . PHE A 1 93 ? 24.105 -7.275 -14.550 1.00 51.75 93 PHE A C 1
ATOM 703 O O . PHE A 1 93 ? 22.899 -7.197 -14.796 1.00 51.75 93 PHE A O 1
ATOM 710 N N . THR A 1 94 ? 25.054 -6.809 -15.358 1.00 54.38 94 THR A N 1
ATOM 711 C CA . THR A 1 94 ? 24.867 -6.066 -16.615 1.00 54.38 94 THR A CA 1
ATOM 712 C C . THR A 1 94 ? 24.301 -6.904 -17.769 1.00 54.38 94 THR A C 1
ATOM 714 O O . THR A 1 94 ? 23.864 -6.332 -18.760 1.00 54.38 94 THR A O 1
ATOM 717 N N . ASN A 1 95 ? 24.251 -8.237 -17.638 1.00 49.06 95 ASN A N 1
ATOM 718 C CA . ASN A 1 95 ? 23.880 -9.174 -18.712 1.00 49.06 95 ASN A CA 1
ATOM 719 C C . ASN A 1 95 ? 22.446 -9.741 -18.647 1.00 49.06 95 ASN A C 1
ATOM 721 O O . ASN A 1 95 ? 22.103 -10.605 -19.449 1.00 49.06 95 ASN A O 1
ATOM 725 N N . LEU A 1 96 ? 21.592 -9.302 -17.713 1.00 51.06 96 LEU A N 1
ATOM 726 C CA . LEU A 1 96 ? 20.189 -9.741 -17.670 1.00 51.06 96 LEU A CA 1
ATOM 727 C C . LEU A 1 96 ? 19.224 -8.579 -17.943 1.00 51.06 96 LEU A C 1
ATOM 729 O O . LEU A 1 96 ? 19.455 -7.475 -17.443 1.00 51.06 96 LEU A O 1
ATOM 733 N N . PRO A 1 97 ? 18.114 -8.820 -18.675 1.00 51.53 97 PRO A N 1
ATOM 734 C CA . PRO A 1 97 ? 17.103 -7.799 -18.930 1.00 51.53 97 PRO A CA 1
ATOM 735 C C . PRO A 1 97 ? 16.610 -7.211 -17.604 1.00 51.53 97 PRO A C 1
ATOM 737 O O . PRO A 1 97 ? 16.275 -7.952 -16.674 1.00 51.53 97 PRO A O 1
ATOM 740 N N . ARG A 1 98 ? 16.606 -5.873 -17.504 1.00 55.66 98 ARG A N 1
ATOM 741 C CA . ARG A 1 98 ? 16.236 -5.123 -16.294 1.00 55.66 98 ARG A CA 1
ATOM 742 C C . ARG A 1 98 ? 14.814 -5.502 -15.874 1.00 55.66 98 ARG A C 1
ATOM 744 O O . ARG A 1 98 ? 13.835 -5.083 -16.480 1.00 55.66 98 ARG A O 1
ATOM 751 N N . ARG A 1 99 ? 14.688 -6.350 -14.851 1.00 56.12 99 ARG A N 1
ATOM 752 C CA . ARG A 1 99 ? 13.388 -6.853 -14.392 1.00 56.12 99 ARG A CA 1
ATOM 753 C C . ARG A 1 99 ? 12.737 -5.844 -13.447 1.00 56.12 99 ARG A C 1
ATOM 755 O O . ARG A 1 99 ? 12.915 -5.958 -12.233 1.00 56.12 99 ARG A O 1
ATOM 762 N N . CYS A 1 100 ? 11.932 -4.933 -13.993 1.00 63.81 100 CYS A N 1
ATOM 763 C CA . CYS A 1 100 ? 10.962 -4.111 -13.254 1.00 63.81 100 CYS A CA 1
ATOM 764 C C . CYS A 1 100 ? 9.845 -4.995 -12.648 1.00 63.81 100 CYS A C 1
ATOM 766 O O . CYS A 1 100 ? 8.699 -4.986 -13.083 1.00 63.81 100 CYS A O 1
ATOM 768 N N . SER A 1 101 ? 10.204 -5.872 -11.708 1.00 64.12 101 SER A N 1
ATOM 769 C CA . SER A 1 101 ? 9.355 -6.970 -11.209 1.00 64.12 101 SER A CA 1
ATOM 770 C C . SER A 1 101 ? 9.150 -6.929 -9.698 1.00 64.12 101 SER A C 1
ATOM 772 O O . SER A 1 101 ? 8.688 -7.902 -9.096 1.00 64.12 101 SER A O 1
ATOM 774 N N . ARG A 1 102 ? 9.511 -5.815 -9.054 1.00 73.00 102 ARG A N 1
ATOM 775 C CA . ARG A 1 102 ? 9.311 -5.649 -7.620 1.00 73.00 102 ARG A CA 1
ATOM 776 C C . ARG A 1 102 ? 7.807 -5.492 -7.363 1.00 73.00 102 ARG A C 1
ATOM 778 O O . ARG A 1 102 ? 7.244 -4.443 -7.638 1.00 73.00 102 ARG A O 1
ATOM 785 N N . ARG A 1 103 ? 7.159 -6.553 -6.874 1.00 75.19 103 ARG A N 1
ATOM 786 C CA . ARG A 1 103 ? 5.745 -6.544 -6.468 1.00 75.19 103 ARG A CA 1
ATOM 787 C C . ARG A 1 103 ? 5.612 -6.944 -4.998 1.00 75.19 103 ARG A C 1
ATOM 789 O O . ARG A 1 103 ? 6.228 -7.942 -4.599 1.00 75.19 103 ARG A O 1
ATOM 796 N N . PRO A 1 104 ? 4.851 -6.193 -4.190 1.00 79.69 104 PRO A N 1
ATOM 797 C CA . PRO A 1 104 ? 4.548 -6.588 -2.824 1.00 79.69 104 PRO A CA 1
ATOM 798 C C . PRO A 1 104 ? 3.671 -7.846 -2.839 1.00 79.69 104 PRO A C 1
ATOM 800 O O . PRO A 1 104 ? 2.761 -7.974 -3.654 1.00 79.69 104 PRO A O 1
ATOM 803 N N . LYS A 1 105 ? 3.968 -8.803 -1.956 1.00 81.56 105 LYS A N 1
ATOM 804 C CA . LYS A 1 105 ? 3.160 -10.028 -1.785 1.00 81.56 105 LYS A CA 1
ATOM 805 C C . LYS A 1 105 ? 2.193 -9.917 -0.618 1.00 81.56 105 LYS A C 1
ATOM 807 O O . LYS A 1 105 ? 1.188 -10.619 -0.560 1.00 81.56 105 LYS A O 1
ATOM 812 N N . THR A 1 106 ? 2.541 -9.084 0.350 1.00 83.94 106 THR A N 1
ATOM 813 C CA . THR A 1 106 ? 1.863 -9.031 1.634 1.00 83.94 106 THR A CA 1
ATOM 814 C C . THR A 1 106 ? 1.746 -7.579 2.051 1.00 83.94 106 THR A C 1
ATOM 816 O O . THR A 1 106 ? 2.624 -6.764 1.771 1.00 83.94 106 THR A O 1
ATOM 819 N N . VAL A 1 107 ? 0.651 -7.269 2.719 1.00 87.81 107 VAL A N 1
ATOM 820 C CA . VAL A 1 107 ? 0.387 -5.990 3.358 1.00 87.81 107 VAL A CA 1
ATOM 821 C C . VAL A 1 107 ? 0.252 -6.255 4.848 1.00 87.81 107 VAL A C 1
ATOM 823 O O . VAL A 1 107 ? -0.423 -7.197 5.266 1.00 87.81 107 VAL A O 1
ATOM 826 N N . VAL A 1 108 ? 0.915 -5.433 5.649 1.00 88.56 108 VAL A N 1
ATOM 827 C CA . VAL A 1 108 ? 0.695 -5.370 7.092 1.00 88.56 108 VAL A CA 1
ATOM 828 C C . VAL A 1 108 ? -0.099 -4.111 7.369 1.00 88.56 108 VAL A C 1
ATOM 830 O O . VAL A 1 108 ? 0.317 -3.024 6.979 1.00 88.56 108 VAL A O 1
ATOM 833 N N . ILE A 1 109 ? -1.240 -4.281 8.017 1.00 89.38 109 ILE A N 1
ATOM 834 C CA . ILE A 1 109 ? -2.116 -3.202 8.447 1.00 89.38 109 ILE A CA 1
ATOM 835 C C . ILE A 1 109 ? -1.995 -3.134 9.959 1.00 89.38 109 ILE A C 1
ATOM 837 O O . ILE A 1 109 ? -2.195 -4.131 10.651 1.00 89.38 109 ILE A O 1
ATOM 841 N N . THR A 1 110 ? -1.651 -1.963 10.457 1.00 90.00 110 THR A N 1
ATOM 842 C CA . THR A 1 110 ? -1.558 -1.665 11.874 1.00 90.00 110 THR A CA 1
ATOM 843 C C . THR A 1 110 ? -2.597 -0.602 12.187 1.00 90.00 110 THR A C 1
ATOM 845 O O . THR A 1 110 ? -2.488 0.520 11.703 1.00 90.00 110 THR A O 1
ATOM 848 N N . LEU A 1 111 ? -3.593 -0.948 12.992 1.00 88.06 111 LEU A N 1
ATOM 849 C CA . LEU A 1 111 ? -4.514 0.012 13.585 1.00 88.06 111 LEU A CA 1
ATOM 850 C C . LEU A 1 111 ? -3.901 0.524 14.891 1.00 88.06 111 LEU A C 1
ATOM 852 O O . LEU A 1 111 ? -3.541 -0.275 15.754 1.00 88.06 111 LEU A O 1
ATOM 856 N N . MET A 1 112 ? -3.783 1.840 15.018 1.00 87.38 112 MET A N 1
ATOM 857 C CA . MET A 1 112 ? -3.324 2.540 16.212 1.00 87.38 112 MET A CA 1
ATOM 858 C C . MET A 1 112 ? -4.499 3.325 16.788 1.00 87.38 112 MET A C 1
ATOM 860 O O . MET A 1 112 ? -5.051 4.199 16.120 1.00 87.38 112 MET A O 1
ATOM 864 N N . GLN A 1 113 ? -4.887 2.992 18.015 1.00 85.31 113 GLN A N 1
ATOM 865 C CA . GLN A 1 113 ? -6.014 3.593 18.716 1.00 85.31 113 GLN A CA 1
ATOM 866 C C . GLN A 1 113 ? -5.570 3.965 20.135 1.00 85.31 113 GLN A C 1
ATOM 868 O O . GLN A 1 113 ? -5.590 3.141 21.049 1.00 85.31 113 GLN A O 1
ATOM 873 N N . GLY A 1 114 ? -5.099 5.203 20.308 1.00 83.00 114 GLY A N 1
ATOM 874 C CA . GLY A 1 114 ? -4.431 5.616 21.545 1.00 83.00 114 GLY A CA 1
ATOM 875 C C . GLY A 1 114 ? -3.178 4.771 21.799 1.00 83.00 114 GLY A C 1
ATOM 876 O O . GLY A 1 114 ? -2.264 4.774 20.978 1.00 83.00 114 GLY A O 1
ATOM 877 N N . ASP A 1 115 ? -3.161 4.031 22.910 1.00 80.56 115 ASP A N 1
ATOM 878 C CA . ASP A 1 115 ? -2.061 3.127 23.297 1.00 80.56 115 ASP A CA 1
ATOM 879 C C . ASP A 1 115 ? -2.267 1.674 22.814 1.00 80.56 115 ASP A C 1
ATOM 881 O O . ASP A 1 115 ? -1.415 0.806 22.995 1.00 80.56 115 ASP A O 1
ATOM 885 N N . GLN A 1 116 ? -3.412 1.377 22.187 1.00 81.56 116 GLN A N 1
ATOM 886 C CA . GLN A 1 116 ? -3.695 0.050 21.646 1.00 81.56 116 GLN A CA 1
ATOM 887 C C . GLN A 1 116 ? -3.220 -0.060 20.195 1.00 81.56 116 GLN A C 1
ATOM 889 O O . GLN A 1 116 ? -3.572 0.752 19.337 1.00 81.56 116 GLN A O 1
ATOM 894 N N . GLU A 1 117 ? -2.450 -1.111 19.911 1.00 85.94 117 GLU A N 1
ATOM 895 C CA . GLU A 1 117 ? -1.985 -1.451 18.568 1.00 85.94 117 GLU A CA 1
ATOM 896 C C . GLU A 1 117 ? -2.537 -2.822 18.153 1.00 85.94 117 GLU A C 1
ATOM 898 O O . GLU A 1 117 ? -2.229 -3.843 18.769 1.00 85.94 117 GLU A O 1
ATOM 903 N N . SER A 1 118 ? -3.317 -2.865 17.071 1.00 85.06 118 SER A N 1
ATOM 904 C CA . SER A 1 118 ? -3.784 -4.116 16.467 1.00 85.06 118 SER A CA 1
ATOM 905 C C . SER A 1 118 ? -3.135 -4.320 15.104 1.00 85.06 118 SER A C 1
ATOM 907 O O . SER A 1 118 ? -3.158 -3.434 14.250 1.00 85.06 118 SER A O 1
ATOM 909 N N . ARG A 1 119 ? -2.529 -5.492 14.889 1.00 86.56 119 ARG A N 1
ATOM 910 C CA . ARG A 1 119 ? -1.796 -5.823 13.660 1.00 86.56 119 ARG A CA 1
ATOM 911 C C 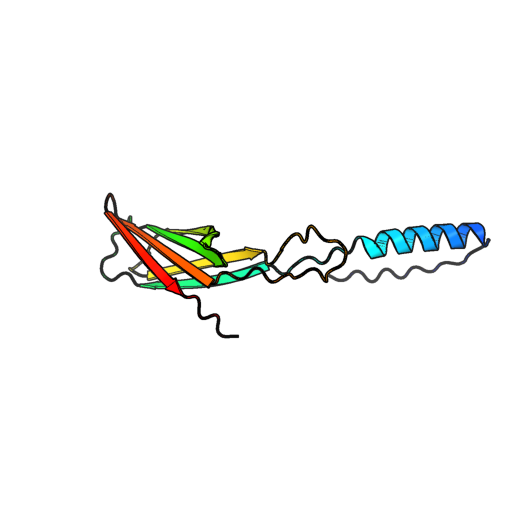. ARG A 1 119 ? -2.478 -6.947 12.903 1.00 86.56 119 ARG A C 1
ATOM 913 O O . ARG A 1 119 ? -2.643 -8.046 13.422 1.00 86.56 119 ARG A O 1
ATOM 920 N N . VAL A 1 120 ? -2.749 -6.703 11.628 1.00 85.88 120 VAL A N 1
ATOM 921 C CA . VAL A 1 120 ? -3.321 -7.675 10.699 1.00 85.88 120 VAL A CA 1
ATOM 922 C C . VAL A 1 120 ? -2.384 -7.845 9.509 1.00 85.88 120 VAL A C 1
ATOM 924 O O . VAL A 1 120 ? -1.827 -6.884 8.979 1.00 85.88 120 VAL A O 1
ATOM 927 N N . ARG A 1 121 ? -2.187 -9.092 9.077 1.00 85.12 121 ARG A N 1
ATOM 928 C CA . ARG A 1 121 ? -1.429 -9.415 7.865 1.00 85.12 121 ARG A CA 1
ATOM 929 C C . ARG A 1 121 ? -2.380 -9.942 6.807 1.00 85.12 121 ARG A C 1
ATOM 931 O O . ARG A 1 121 ? -3.106 -10.895 7.062 1.00 85.12 121 ARG A O 1
ATOM 938 N N . ALA A 1 122 ? -2.317 -9.357 5.619 1.00 82.69 122 ALA A N 1
ATOM 939 C CA . ALA A 1 122 ? -3.114 -9.764 4.474 1.00 82.69 122 ALA A CA 1
ATOM 940 C C . ALA A 1 122 ? -2.208 -10.092 3.283 1.00 82.69 122 ALA A C 1
ATOM 942 O O . ALA A 1 122 ? -1.198 -9.426 3.038 1.00 82.69 122 ALA A O 1
ATOM 943 N N . ILE A 1 123 ? -2.563 -11.135 2.536 1.00 81.44 123 ILE A N 1
ATOM 944 C CA . ILE A 1 123 ? -1.889 -11.480 1.282 1.00 81.44 123 ILE A CA 1
ATOM 945 C C . ILE A 1 123 ? -2.508 -10.631 0.173 1.00 81.44 123 ILE A C 1
ATOM 947 O O . ILE A 1 123 ? -3.727 -10.588 0.025 1.00 81.44 123 ILE A O 1
ATOM 951 N N . LEU A 1 124 ? -1.663 -9.962 -0.611 1.00 75.00 124 LEU A N 1
ATOM 952 C CA . LEU A 1 124 ? -2.104 -9.219 -1.784 1.00 75.00 124 LEU A CA 1
ATOM 953 C C . LEU A 1 124 ? -2.422 -10.201 -2.910 1.00 75.00 124 LEU A C 1
ATOM 955 O O . LEU A 1 124 ? -1.525 -10.663 -3.618 1.00 75.00 124 LEU A O 1
ATOM 959 N N . ALA A 1 125 ? -3.705 -10.503 -3.085 1.00 61.81 125 ALA A N 1
ATOM 960 C CA . ALA A 1 125 ? -4.217 -11.065 -4.324 1.00 61.81 125 ALA A CA 1
ATOM 961 C C . ALA A 1 125 ? -4.398 -9.910 -5.319 1.00 61.81 125 ALA A C 1
ATOM 963 O O . ALA A 1 125 ? -5.466 -9.313 -5.413 1.00 61.81 125 ALA A O 1
ATOM 964 N N . LEU A 1 126 ? -3.320 -9.527 -6.006 1.00 56.28 126 LEU A N 1
ATOM 965 C CA . LEU A 1 126 ? -3.427 -8.620 -7.147 1.00 56.28 126 LEU A CA 1
ATOM 966 C C . LEU A 1 126 ? -4.218 -9.363 -8.235 1.00 56.28 126 LEU A C 1
ATOM 968 O O . LEU A 1 126 ? -3.673 -10.273 -8.858 1.00 56.28 126 LEU A O 1
ATOM 972 N N . TYR A 1 127 ? -5.497 -9.019 -8.412 1.00 41.47 127 TYR A N 1
ATOM 973 C CA . TYR A 1 127 ? -6.241 -9.390 -9.615 1.00 41.47 127 TYR A CA 1
ATOM 974 C C . TYR A 1 127 ? -5.540 -8.713 -10.797 1.00 41.47 127 TYR A C 1
ATOM 976 O O . TYR A 1 127 ? -5.384 -7.490 -10.810 1.00 41.47 127 TYR A O 1
ATOM 984 N N . VAL A 1 128 ? -5.017 -9.542 -11.700 1.00 37.91 128 VAL A N 1
ATOM 985 C CA . VAL A 1 128 ? -4.392 -9.146 -12.969 1.00 37.91 128 VAL A CA 1
ATOM 986 C C . VAL A 1 128 ? -5.481 -8.967 -14.008 1.00 37.91 128 VAL A C 1
ATOM 988 O O . VAL A 1 128 ? -6.368 -9.848 -14.048 1.00 37.91 128 VAL A O 1
#